Protein AF-A0A4P5YRR4-F1 (afdb_monomer)

Solvent-accessible surface area (backbone atoms only — not comparable to full-atom values): 7850 Å² total; per-residue (Å²): 124,65,22,60,40,89,52,47,33,48,60,75,34,82,57,51,64,51,46,96,88,66,46,45,56,64,53,59,39,52,51,74,5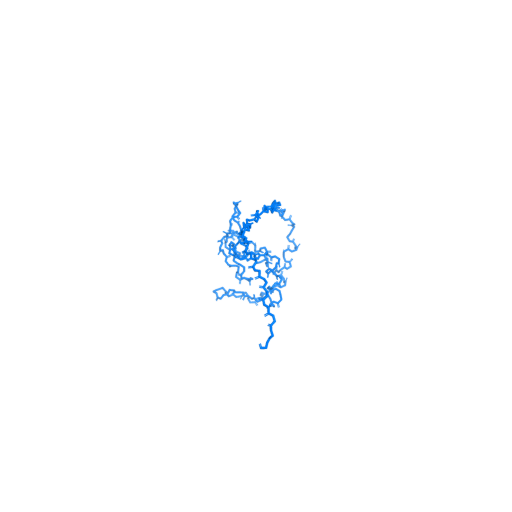1,53,29,27,46,46,40,42,68,73,67,62,43,48,55,64,59,51,36,49,52,37,52,75,66,66,50,55,74,53,37,88,87,54,81,77,60,95,86,68,50,59,68,65,34,37,54,50,55,76,71,48,74,85,70,78,75,81,75,78,72,86,79,77,82,77,77,79,79,84,84,79,85,82,82,89,86,79,88,77,91,80,85,87,83,84,85,135

Foldseek 3Di:
DAEADLQQRPGRDPDYCADPVGAGPQDQDQQQRDGRNCVCPVVNDDSPNSSVVCVVVVRHGRHPPDDDPPPDDSVVSRVVSVVPDDPPDPDDDDDDPPDDDDDDDDDDDDDDDDDDDDDD

Mean predicted aligned error: 13.86 Å

pLDDT: mean 78.01, std 21.46, range [34.69, 97.06]

Radius of gyration: 26.85 Å; Cα contacts (8 Å, |Δi|>4): 123; chains: 1; bounding box: 50×83×58 Å

Sequence (120 aa):
MSHTCPVCAYPKLSEPPRSKSGGGSYEICPSCGFEFGVSDDDLGHTYESWRQAWQAGGMKWSSRGQKQPAAWNPAKQLSSLISAKPVKAAAKAPVKKTTSAVGTKASAATAAAKKATAKK

Structure (mmCIF, N/CA/C/O backbone):
data_AF-A0A4P5YRR4-F1
#
_entry.id   AF-A0A4P5YRR4-F1
#
loop_
_atom_site.group_PDB
_atom_site.id
_atom_site.type_symbol
_atom_site.label_atom_id
_atom_site.label_alt_id
_atom_site.label_comp_id
_atom_site.label_asym_id
_atom_site.label_entity_id
_atom_site.label_seq_id
_atom_site.pdbx_PDB_ins_code
_atom_site.Cartn_x
_atom_site.Cartn_y
_atom_site.Cartn_z
_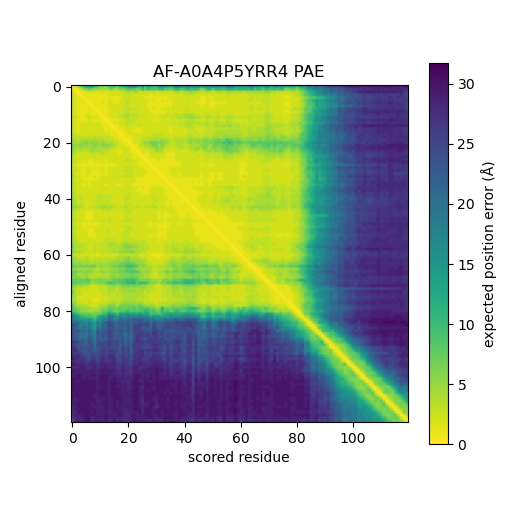atom_site.occupancy
_atom_site.B_iso_or_equiv
_atom_site.auth_seq_id
_atom_site.auth_comp_id
_atom_site.auth_asym_id
_atom_site.auth_atom_id
_atom_site.pdbx_PDB_model_num
ATOM 1 N N . MET A 1 1 ? 2.511 18.177 5.953 1.00 61.31 1 MET A N 1
ATOM 2 C CA . MET A 1 1 ? 1.439 17.737 5.030 1.00 61.31 1 MET A CA 1
ATOM 3 C C . MET A 1 1 ? 1.262 16.235 5.200 1.00 61.31 1 MET A C 1
ATOM 5 O O . MET A 1 1 ? 2.208 15.601 5.637 1.00 61.31 1 MET A O 1
ATOM 9 N N . SER A 1 2 ? 0.088 15.676 4.912 1.00 84.44 2 SER A N 1
ATOM 10 C CA . SER A 1 2 ? -0.124 14.221 4.934 1.00 84.44 2 SER A CA 1
ATOM 11 C C . SER A 1 2 ? -0.355 13.721 3.516 1.00 84.44 2 SER A C 1
ATOM 13 O O . SER A 1 2 ? -1.022 14.396 2.728 1.00 84.44 2 SER A O 1
ATOM 15 N N . HIS A 1 3 ? 0.206 12.561 3.186 1.00 92.38 3 HIS A N 1
ATOM 16 C CA . HIS A 1 3 ? 0.127 11.991 1.846 1.00 92.38 3 HIS A CA 1
ATOM 17 C C . HIS A 1 3 ? -0.724 10.720 1.827 1.00 92.38 3 HIS A C 1
ATOM 19 O O . HIS A 1 3 ? -0.839 10.003 2.821 1.00 92.38 3 HIS A O 1
ATOM 25 N N . THR A 1 4 ? -1.357 10.456 0.683 1.00 94.31 4 THR A N 1
ATOM 26 C CA . THR A 1 4 ? -2.247 9.301 0.521 1.00 94.31 4 THR A CA 1
ATOM 27 C C . THR A 1 4 ? -1.524 8.154 -0.168 1.00 94.31 4 THR A C 1
ATOM 29 O O . THR A 1 4 ? -0.913 8.338 -1.219 1.00 94.31 4 THR A O 1
ATOM 32 N N . CYS A 1 5 ? -1.620 6.958 0.408 1.00 94.75 5 CYS A N 1
ATOM 33 C CA . CYS A 1 5 ? -1.083 5.741 -0.183 1.00 94.75 5 CYS A CA 1
ATOM 34 C C . CYS A 1 5 ? -1.882 5.350 -1.443 1.00 94.75 5 CYS A C 1
ATOM 36 O O . CYS A 1 5 ? -3.089 5.121 -1.335 1.00 94.75 5 CYS A O 1
ATOM 38 N N . PRO A 1 6 ? -1.242 5.183 -2.615 1.00 94.06 6 PRO A N 1
ATOM 39 C CA . PRO A 1 6 ? -1.928 4.807 -3.854 1.00 94.06 6 PRO A CA 1
ATOM 40 C C . PRO A 1 6 ? -2.401 3.342 -3.862 1.00 94.06 6 PRO A C 1
ATOM 42 O O . PRO A 1 6 ? -3.258 2.962 -4.660 1.00 94.06 6 PRO A O 1
ATOM 45 N N . VAL A 1 7 ? -1.868 2.505 -2.968 1.00 95.06 7 VAL A N 1
ATOM 46 C CA . VAL A 1 7 ? -2.235 1.087 -2.860 1.00 95.06 7 VAL A CA 1
ATOM 47 C C . VAL A 1 7 ? -3.540 0.927 -2.090 1.00 95.06 7 VAL A C 1
ATOM 49 O O . VAL A 1 7 ? -4.464 0.290 -2.584 1.00 95.06 7 VAL A O 1
ATOM 52 N N . CYS A 1 8 ? -3.645 1.526 -0.902 1.00 94.88 8 CYS A N 1
ATOM 53 C CA . CYS A 1 8 ? -4.744 1.261 0.032 1.00 94.88 8 CYS A CA 1
ATOM 54 C C . CYS A 1 8 ? -5.529 2.500 0.488 1.00 94.88 8 CYS A C 1
ATOM 56 O O . CYS A 1 8 ? -6.385 2.356 1.354 1.00 94.88 8 CYS A O 1
ATOM 58 N N . ALA A 1 9 ? -5.238 3.695 -0.042 1.00 94.50 9 ALA A N 1
ATOM 59 C CA . ALA A 1 9 ? -5.816 4.984 0.374 1.00 94.50 9 ALA A CA 1
ATOM 60 C C . ALA A 1 9 ? -5.542 5.417 1.824 1.00 94.50 9 ALA A C 1
ATOM 62 O O . ALA A 1 9 ? -6.220 6.300 2.346 1.00 94.50 9 ALA A O 1
ATOM 63 N N . TYR A 1 10 ? -4.537 4.854 2.497 1.00 94.00 10 TYR A N 1
ATOM 64 C CA . TYR A 1 10 ? -4.138 5.364 3.808 1.00 94.00 10 TYR A CA 1
ATOM 65 C C . TYR A 1 10 ? -3.726 6.850 3.711 1.00 94.00 10 TYR A C 1
ATOM 67 O O . TYR A 1 10 ? -2.780 7.143 2.980 1.00 94.00 10 TYR A O 1
ATOM 75 N N . PRO A 1 11 ? -4.394 7.787 4.412 1.00 91.69 11 PRO A N 1
ATOM 76 C CA . PRO A 1 11 ? -4.265 9.224 4.140 1.00 91.69 11 PRO A CA 1
ATOM 77 C C . PRO A 1 11 ? -3.159 9.928 4.942 1.00 91.69 11 PRO A C 1
ATOM 79 O O . PRO A 1 11 ? -3.015 11.145 4.846 1.00 91.69 11 PRO A O 1
ATOM 82 N N . LYS A 1 12 ? -2.432 9.197 5.795 1.00 92.12 12 LYS A N 1
ATOM 83 C CA . LYS A 1 12 ? -1.473 9.749 6.766 1.00 92.12 12 LYS A CA 1
ATOM 84 C C . LYS A 1 12 ? -0.056 9.217 6.554 1.00 92.12 12 LYS A C 1
ATOM 86 O O . LYS A 1 12 ? 0.615 8.890 7.527 1.00 92.12 12 LYS A O 1
ATOM 91 N N . LEU A 1 13 ? 0.378 9.098 5.300 1.00 93.06 13 LEU A N 1
ATOM 92 C CA . LEU A 1 13 ? 1.802 8.912 5.021 1.00 93.06 13 LEU A CA 1
ATOM 93 C C . LEU A 1 13 ? 2.571 10.180 5.415 1.00 93.06 13 LEU A C 1
ATOM 95 O O . LEU A 1 13 ? 2.047 11.293 5.254 1.00 93.06 13 LEU A O 1
ATOM 99 N N . SER A 1 14 ? 3.776 9.993 5.946 1.00 92.38 14 SER A N 1
ATOM 100 C CA . SER A 1 14 ? 4.647 11.076 6.423 1.00 92.38 14 SER A CA 1
ATOM 101 C C . SER A 1 14 ? 5.301 11.808 5.252 1.00 92.38 14 SER A C 1
ATOM 103 O O . SER A 1 14 ? 5.410 13.032 5.261 1.00 92.38 14 SER A O 1
ATOM 105 N N . GLU A 1 15 ? 5.645 11.059 4.211 1.00 91.94 15 GLU A N 1
ATOM 106 C CA . GLU A 1 15 ? 6.287 11.501 2.986 1.00 91.94 15 GLU A CA 1
ATOM 107 C C . GLU A 1 15 ? 5.434 11.158 1.755 1.00 91.94 15 GLU A C 1
ATOM 109 O O . GLU A 1 15 ? 4.601 10.241 1.776 1.00 91.94 15 GLU A O 1
ATOM 114 N N . PRO A 1 16 ? 5.584 11.907 0.648 1.00 93.75 16 PRO A N 1
ATOM 115 C CA . PRO A 1 16 ? 4.901 11.570 -0.590 1.00 93.75 16 PRO A CA 1
ATOM 116 C C . PRO A 1 16 ? 5.400 10.213 -1.114 1.00 93.75 16 PRO A C 1
ATOM 118 O O . PRO A 1 16 ? 6.608 10.025 -1.184 1.00 93.75 16 PRO A O 1
ATOM 121 N N . PRO A 1 17 ? 4.518 9.307 -1.585 1.00 93.38 17 PRO A N 1
ATOM 122 C CA . PRO A 1 17 ? 4.904 8.003 -2.144 1.00 93.38 17 PRO A CA 1
ATOM 123 C C . PRO A 1 17 ? 6.027 8.061 -3.185 1.00 93.38 17 PRO A C 1
ATOM 125 O O . PRO A 1 17 ? 6.826 7.139 -3.325 1.00 93.38 17 PRO A O 1
ATOM 128 N N . ARG A 1 18 ? 6.053 9.152 -3.955 1.00 92.62 18 ARG A N 1
ATOM 129 C CA . ARG A 1 18 ? 7.071 9.443 -4.955 1.00 92.62 18 ARG A CA 1
ATOM 130 C C . ARG A 1 18 ? 7.515 10.892 -4.842 1.00 92.62 18 ARG A C 1
ATOM 132 O O . ARG A 1 18 ? 6.692 11.796 -4.680 1.00 92.62 18 ARG A O 1
ATOM 139 N N . SER A 1 19 ? 8.813 11.114 -5.001 1.00 91.44 19 SER A N 1
ATOM 140 C CA . SER A 1 19 ? 9.387 12.443 -5.175 1.00 91.44 19 SER A CA 1
ATOM 141 C C . SER A 1 19 ? 9.012 13.033 -6.540 1.00 91.44 19 SER A C 1
ATOM 143 O O . SER A 1 19 ? 8.551 12.333 -7.444 1.00 91.44 19 SER A O 1
ATOM 145 N N . LYS A 1 20 ? 9.251 14.337 -6.728 1.00 89.62 20 LYS A N 1
ATOM 146 C CA . LYS A 1 20 ? 8.993 15.028 -8.007 1.00 89.62 20 LYS A CA 1
ATOM 147 C C . LYS A 1 20 ? 9.792 14.440 -9.176 1.00 89.62 20 LYS A C 1
ATOM 149 O O . LYS A 1 20 ? 9.307 14.440 -10.300 1.00 89.62 20 LYS A O 1
ATOM 154 N N . SER A 1 21 ? 10.986 13.919 -8.898 1.00 90.38 21 SER A N 1
ATOM 155 C CA . SER A 1 21 ? 11.848 13.254 -9.883 1.00 90.38 21 SER A CA 1
ATOM 156 C C . SER A 1 21 ? 11.456 11.792 -10.123 1.00 90.38 21 SER A C 1
ATOM 158 O O . SER A 1 21 ? 12.068 11.119 -10.943 1.00 90.38 21 SER A O 1
ATOM 160 N N . GLY A 1 22 ? 10.440 11.294 -9.410 1.00 87.38 22 GLY A N 1
ATOM 161 C CA . GLY A 1 22 ? 9.912 9.946 -9.566 1.00 87.38 22 GLY A CA 1
ATOM 162 C C . GLY A 1 22 ? 10.640 8.869 -8.767 1.00 87.38 22 GLY A C 1
ATOM 163 O O . GLY A 1 22 ? 10.414 7.710 -9.076 1.00 87.38 22 GLY A O 1
ATOM 164 N N . GLY A 1 23 ? 11.473 9.222 -7.779 1.00 91.88 23 GLY A N 1
ATOM 165 C CA . GLY A 1 23 ? 12.082 8.273 -6.830 1.00 91.88 23 GLY A CA 1
ATOM 166 C C . GLY A 1 23 ? 11.131 7.919 -5.680 1.00 91.88 23 GLY A C 1
ATOM 167 O O . GLY A 1 23 ? 10.250 8.715 -5.358 1.00 91.88 23 GLY A O 1
ATOM 168 N N . GLY A 1 24 ? 11.251 6.719 -5.103 1.00 93.62 24 GLY A N 1
ATOM 169 C CA . GLY A 1 24 ? 10.443 6.286 -3.952 1.00 93.62 24 GLY A CA 1
ATOM 170 C C . GLY A 1 24 ? 10.802 7.052 -2.678 1.00 93.62 24 GLY A C 1
ATOM 171 O O . GLY A 1 24 ? 11.919 7.552 -2.563 1.00 93.62 24 GLY A O 1
ATOM 172 N N . SER A 1 25 ? 9.860 7.175 -1.741 1.00 94.00 25 SER A N 1
ATOM 173 C CA . SER A 1 25 ? 10.156 7.750 -0.420 1.00 94.00 25 SER A CA 1
ATOM 174 C C . SER A 1 25 ? 10.828 6.776 0.541 1.00 94.00 25 SER A C 1
ATOM 176 O O . SER A 1 25 ? 11.281 7.207 1.591 1.00 94.00 25 SER A O 1
ATOM 178 N N . TYR A 1 26 ? 10.860 5.476 0.231 1.00 94.94 26 TYR A N 1
ATOM 179 C CA . TYR A 1 26 ? 11.256 4.408 1.159 1.00 94.94 26 TYR A CA 1
ATOM 180 C C . TYR A 1 26 ? 10.386 4.332 2.424 1.00 94.94 26 TYR A C 1
ATOM 182 O O . TYR A 1 26 ? 10.659 3.559 3.339 1.00 94.94 26 TYR A O 1
ATOM 190 N N . GLU A 1 27 ? 9.288 5.094 2.480 1.00 94.75 27 GLU A N 1
ATOM 191 C CA . GLU A 1 27 ? 8.311 4.959 3.547 1.00 94.75 27 GLU A CA 1
ATOM 192 C C . GLU A 1 27 ? 7.519 3.661 3.358 1.00 94.75 27 GLU A C 1
ATOM 194 O O . GLU A 1 27 ? 7.007 3.361 2.275 1.00 94.75 27 GLU A O 1
ATOM 199 N N . ILE A 1 28 ? 7.367 2.912 4.448 1.00 96.12 28 ILE A N 1
ATOM 200 C CA . ILE A 1 28 ? 6.530 1.718 4.489 1.00 96.12 28 ILE A CA 1
ATOM 201 C C . ILE A 1 28 ? 5.128 2.131 4.921 1.00 96.12 28 ILE A C 1
ATOM 203 O O . ILE A 1 28 ? 4.918 2.625 6.032 1.00 96.12 28 ILE A O 1
ATOM 207 N N . CYS A 1 29 ? 4.134 1.885 4.069 1.00 95.81 29 CYS A N 1
ATOM 208 C CA . CYS A 1 29 ? 2.750 2.174 4.412 1.00 95.81 29 CYS A CA 1
ATOM 209 C C . CYS A 1 29 ? 2.322 1.350 5.643 1.00 95.81 29 CYS A C 1
ATOM 211 O O . CYS A 1 29 ? 2.274 0.120 5.563 1.00 95.81 29 CYS A O 1
ATOM 213 N N . PRO A 1 30 ? 1.902 1.977 6.758 1.00 95.38 30 PRO A N 1
ATOM 214 C CA . PRO A 1 30 ? 1.574 1.241 7.978 1.00 95.38 30 PRO A CA 1
ATOM 215 C C . PRO A 1 30 ? 0.307 0.386 7.834 1.00 95.38 30 PRO A C 1
ATOM 217 O O . PRO A 1 30 ? 0.124 -0.592 8.557 1.00 95.38 30 PRO A O 1
ATOM 220 N N . SER A 1 31 ? -0.554 0.737 6.877 1.00 95.12 31 SER A N 1
ATOM 221 C CA . SER A 1 31 ? -1.789 0.017 6.597 1.00 95.12 31 SER A CA 1
ATOM 222 C C . SER A 1 31 ? -1.550 -1.232 5.743 1.00 95.12 31 SER A C 1
ATOM 224 O O . SER A 1 31 ? -1.793 -2.334 6.223 1.00 95.12 31 SER A O 1
ATOM 226 N N . CYS A 1 32 ? -1.048 -1.079 4.512 1.00 96.12 32 CYS A N 1
ATOM 227 C CA . CYS A 1 32 ? -0.913 -2.189 3.556 1.00 96.12 32 CYS A CA 1
ATOM 228 C C . CYS A 1 32 ? 0.494 -2.790 3.439 1.00 96.12 32 CYS A C 1
ATOM 230 O O . CYS A 1 32 ? 0.670 -3.758 2.702 1.00 96.12 32 CYS A O 1
ATOM 232 N N . GLY A 1 33 ? 1.491 -2.215 4.115 1.00 96.31 33 GLY A N 1
ATOM 233 C CA . GLY A 1 33 ? 2.863 -2.728 4.134 1.00 96.31 33 GLY A CA 1
ATOM 234 C C . GLY A 1 33 ? 3.679 -2.465 2.870 1.00 96.31 33 GLY A C 1
ATOM 235 O O . GLY 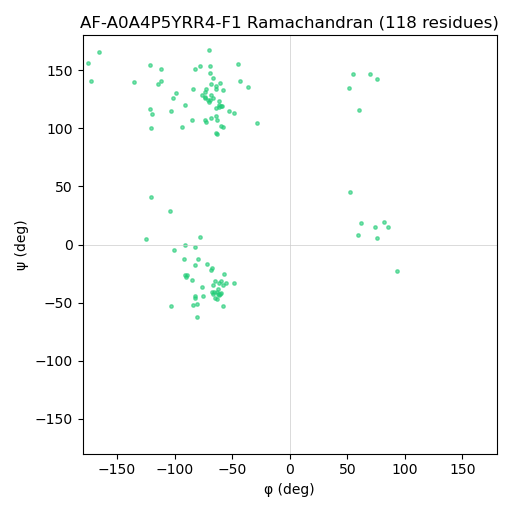A 1 33 ? 4.793 -2.957 2.776 1.00 96.31 33 GLY A O 1
ATOM 236 N N . PHE A 1 34 ? 3.148 -1.712 1.904 1.00 96.88 34 PHE A N 1
ATOM 237 C CA . PHE A 1 34 ? 3.885 -1.372 0.688 1.00 96.88 34 PHE A CA 1
ATOM 238 C C . PHE A 1 34 ? 5.046 -0.421 0.995 1.00 96.88 34 PHE A C 1
ATOM 240 O O . PHE A 1 34 ? 4.815 0.628 1.602 1.00 96.88 34 PHE A O 1
ATOM 247 N N . GLU A 1 35 ? 6.250 -0.757 0.539 1.00 97.06 35 GLU A N 1
ATOM 248 C CA . GLU A 1 35 ? 7.449 0.075 0.673 1.00 97.06 35 GLU A CA 1
ATOM 249 C C . GLU A 1 35 ? 7.768 0.767 -0.653 1.00 97.06 35 GLU A C 1
ATOM 251 O O . GLU A 1 35 ? 8.068 0.107 -1.649 1.00 97.06 35 GLU A O 1
ATOM 256 N N . PHE A 1 36 ? 7.684 2.097 -0.690 1.00 96.00 36 PHE A N 1
ATOM 257 C CA . PHE A 1 36 ? 7.860 2.847 -1.936 1.00 96.00 36 PHE A CA 1
ATOM 258 C C . PHE A 1 36 ? 9.323 2.898 -2.373 1.00 96.00 36 PHE A C 1
ATOM 260 O O . PHE A 1 36 ? 10.171 3.384 -1.635 1.00 96.00 36 PHE A O 1
ATOM 267 N N . GLY A 1 37 ? 9.613 2.484 -3.603 1.00 94.25 37 GLY A N 1
ATOM 268 C CA . GLY A 1 37 ? 10.977 2.374 -4.125 1.00 94.25 37 GLY A CA 1
ATOM 269 C C . GLY A 1 37 ? 11.584 0.984 -3.956 1.00 94.25 37 GLY A C 1
ATOM 270 O O . GLY A 1 37 ? 12.436 0.617 -4.746 1.00 94.25 37 GLY A O 1
ATOM 271 N N . VAL A 1 38 ? 11.096 0.172 -3.016 1.00 95.94 38 VAL A N 1
ATOM 272 C CA . VAL A 1 38 ? 11.542 -1.225 -2.875 1.00 95.94 38 VAL A CA 1
ATOM 273 C C . VAL A 1 38 ? 10.502 -2.173 -3.454 1.00 95.94 38 VAL A C 1
ATOM 275 O O . VAL A 1 38 ? 10.795 -2.976 -4.331 1.00 95.94 38 VAL A O 1
ATOM 278 N N . SER A 1 39 ? 9.246 -2.060 -3.022 1.00 95.06 39 SER A N 1
ATOM 279 C CA . SER A 1 39 ? 8.182 -2.941 -3.506 1.00 95.06 39 SER A CA 1
ATOM 280 C C . SER A 1 39 ? 7.884 -2.722 -4.993 1.00 95.06 39 SER A C 1
ATOM 282 O O . SER A 1 39 ? 7.702 -3.707 -5.704 1.00 95.06 39 SER A O 1
ATOM 284 N N . ASP A 1 40 ? 7.856 -1.473 -5.484 1.00 94.44 40 ASP A N 1
ATOM 285 C CA . ASP A 1 40 ? 7.652 -1.197 -6.915 1.00 94.44 40 ASP A CA 1
ATOM 286 C C . ASP A 1 40 ? 8.915 -1.273 -7.768 1.00 94.44 40 ASP A C 1
ATOM 288 O O . ASP A 1 40 ? 8.871 -1.939 -8.801 1.00 94.44 40 ASP A O 1
ATOM 292 N N . ASP A 1 41 ? 9.999 -0.584 -7.399 1.00 92.62 41 ASP A N 1
ATOM 293 C CA . ASP A 1 41 ? 11.167 -0.491 -8.287 1.00 92.62 41 ASP A CA 1
ATOM 294 C C . ASP A 1 41 ? 12.081 -1.728 -8.179 1.00 92.62 41 ASP A C 1
ATOM 296 O O . ASP A 1 41 ? 12.437 -2.290 -9.214 1.00 92.62 41 ASP A O 1
ATOM 300 N N . ASP A 1 42 ? 12.402 -2.197 -6.965 1.00 95.00 42 ASP A N 1
ATOM 301 C CA . ASP A 1 42 ? 13.323 -3.333 -6.772 1.00 95.00 42 ASP A CA 1
ATOM 302 C C . ASP A 1 42 ? 12.638 -4.700 -6.942 1.00 95.00 42 ASP A C 1
ATOM 304 O O . ASP A 1 42 ? 13.174 -5.601 -7.591 1.00 95.00 42 ASP A O 1
ATOM 308 N N . LEU A 1 43 ? 11.444 -4.873 -6.364 1.00 95.38 43 LEU A N 1
ATOM 309 C CA . LEU A 1 43 ? 10.687 -6.132 -6.402 1.00 95.38 43 LEU A CA 1
ATOM 310 C C . LEU A 1 43 ? 9.709 -6.216 -7.585 1.00 95.38 43 LEU A C 1
ATOM 312 O O . LEU A 1 43 ? 9.180 -7.290 -7.875 1.00 95.38 43 LEU A O 1
ATOM 316 N N . GLY A 1 44 ? 9.455 -5.104 -8.281 1.00 94.56 44 GLY A N 1
ATOM 317 C CA . GLY A 1 44 ? 8.611 -5.074 -9.477 1.00 94.56 44 GLY A CA 1
ATOM 318 C C . GLY A 1 44 ? 7.104 -5.203 -9.217 1.00 94.56 44 GLY A C 1
ATOM 319 O O . GLY A 1 44 ? 6.344 -5.470 -10.153 1.00 94.56 44 GLY A O 1
ATOM 320 N N . HIS A 1 45 ? 6.631 -5.030 -7.979 1.00 95.75 45 HIS A N 1
ATOM 321 C CA . HIS A 1 45 ? 5.202 -5.077 -7.677 1.00 95.75 45 HIS A CA 1
ATOM 322 C C . HIS A 1 45 ? 4.491 -3.794 -8.103 1.00 95.75 45 HIS A C 1
ATOM 324 O O . HIS A 1 45 ? 4.822 -2.684 -7.694 1.00 95.75 45 HIS A O 1
ATOM 330 N N . THR A 1 46 ? 3.406 -3.939 -8.859 1.00 95.25 46 THR A N 1
ATOM 331 C CA . THR A 1 46 ? 2.524 -2.803 -9.139 1.00 95.25 46 THR A CA 1
ATOM 332 C C . THR A 1 46 ? 1.632 -2.512 -7.935 1.00 95.25 46 THR A C 1
ATOM 334 O O . THR A 1 46 ? 1.260 -3.423 -7.187 1.00 95.25 46 THR A O 1
ATOM 337 N N . TYR A 1 47 ? 1.196 -1.256 -7.792 1.00 94.62 47 TYR A N 1
ATOM 338 C CA . TYR A 1 47 ? 0.250 -0.869 -6.737 1.00 94.62 47 TYR A CA 1
ATOM 339 C C . TYR A 1 47 ? -1.035 -1.702 -6.762 1.00 94.62 47 TYR A C 1
ATOM 341 O O . TYR A 1 47 ? -1.615 -1.988 -5.719 1.00 94.62 47 TYR A O 1
ATOM 349 N N . GLU A 1 48 ? -1.474 -2.108 -7.950 1.00 94.25 48 GLU A N 1
ATOM 350 C CA . GLU A 1 48 ? -2.686 -2.895 -8.131 1.00 94.25 48 GLU A CA 1
ATOM 351 C C . GLU A 1 48 ? -2.491 -4.356 -7.720 1.00 94.25 48 GLU A C 1
ATOM 353 O O . GLU A 1 48 ? -3.304 -4.882 -6.961 1.00 94.25 48 GLU A O 1
ATOM 358 N N . SER A 1 49 ? -1.371 -4.973 -8.117 1.00 95.50 49 SER A N 1
ATOM 359 C CA . SER A 1 49 ? -1.036 -6.346 -7.717 1.00 95.50 49 SER A CA 1
ATOM 360 C C . SER A 1 49 ? -0.897 -6.477 -6.198 1.00 95.50 49 SER A C 1
ATOM 362 O O . SER A 1 49 ? -1.463 -7.387 -5.592 1.00 95.50 49 SER A O 1
ATOM 364 N N . TRP A 1 50 ? -0.238 -5.510 -5.553 1.00 96.75 50 TRP A N 1
ATOM 365 C CA . TRP A 1 50 ? -0.093 -5.504 -4.101 1.00 96.75 50 TRP A CA 1
ATOM 366 C C . TRP A 1 50 ? -1.426 -5.280 -3.396 1.00 96.75 50 TRP A C 1
ATOM 368 O O . TRP A 1 50 ? -1.734 -5.943 -2.408 1.00 96.75 50 TRP A O 1
ATOM 378 N N . ARG A 1 51 ? -2.261 -4.372 -3.916 1.00 95.62 51 ARG A N 1
ATOM 379 C CA . ARG A 1 51 ? -3.613 -4.143 -3.392 1.00 95.62 51 ARG A CA 1
ATOM 380 C C . ARG A 1 51 ? -4.455 -5.414 -3.475 1.00 95.62 51 ARG A C 1
ATOM 382 O O . ARG A 1 51 ? -5.203 -5.700 -2.545 1.00 95.62 51 ARG A O 1
ATOM 389 N N . GLN A 1 52 ? -4.369 -6.171 -4.565 1.00 95.19 52 GLN A N 1
ATOM 390 C CA . GLN A 1 52 ? -5.069 -7.450 -4.701 1.00 95.19 52 GLN A CA 1
ATOM 391 C C . GLN A 1 52 ? -4.559 -8.483 -3.694 1.00 95.19 52 GLN A C 1
ATOM 393 O O . GLN A 1 52 ? -5.372 -9.094 -3.007 1.00 95.19 52 GLN A O 1
ATOM 398 N N . ALA A 1 53 ? -3.240 -8.621 -3.536 1.00 95.50 53 ALA A N 1
ATOM 399 C CA . ALA A 1 53 ? -2.651 -9.524 -2.546 1.00 95.50 53 ALA A CA 1
ATOM 400 C C . ALA A 1 53 ? -3.053 -9.149 -1.109 1.00 95.50 53 ALA A C 1
ATOM 402 O O . ALA A 1 53 ? -3.450 -10.004 -0.320 1.00 95.50 53 ALA A O 1
ATOM 403 N N . TRP A 1 54 ? -3.034 -7.856 -0.784 1.00 95.69 54 TRP A N 1
ATOM 404 C CA . TRP A 1 54 ? -3.479 -7.344 0.509 1.00 95.69 54 TRP A CA 1
ATOM 405 C C . TRP A 1 54 ? -4.971 -7.608 0.753 1.00 95.69 54 TRP A C 1
ATOM 407 O O . TRP A 1 54 ? -5.344 -8.029 1.847 1.00 95.69 54 TRP A O 1
ATOM 417 N N . GLN A 1 55 ? -5.821 -7.433 -0.266 1.00 95.06 55 GLN A N 1
ATOM 418 C CA . GLN A 1 55 ? -7.243 -7.785 -0.195 1.00 95.06 55 GLN A CA 1
ATOM 419 C C . GLN A 1 55 ? -7.458 -9.287 0.016 1.00 95.06 55 GLN A C 1
ATOM 421 O O . GLN A 1 55 ? -8.205 -9.669 0.915 1.00 95.06 55 GLN A O 1
ATOM 426 N N . ALA A 1 56 ? -6.761 -10.130 -0.749 1.00 95.69 56 ALA A N 1
ATOM 427 C CA . ALA A 1 56 ? -6.816 -11.585 -0.617 1.00 95.69 56 ALA A CA 1
ATOM 428 C C . ALA A 1 56 ? -6.329 -12.064 0.763 1.00 95.69 56 ALA A C 1
ATOM 430 O O . ALA A 1 56 ? -6.867 -13.018 1.315 1.00 95.69 56 ALA A O 1
ATOM 431 N N . GLY A 1 57 ? -5.365 -11.358 1.360 1.00 94.06 57 GLY A N 1
ATOM 432 C CA . GLY A 1 57 ? -4.872 -11.596 2.718 1.00 94.06 57 GLY A CA 1
ATOM 433 C C . GLY A 1 57 ? -5.774 -11.068 3.843 1.00 94.06 57 GLY A C 1
ATOM 434 O O . GLY A 1 57 ? -5.364 -11.083 5.005 1.00 94.06 57 GLY A O 1
ATOM 435 N N . GLY A 1 58 ? -6.974 -10.568 3.529 1.00 95.00 58 GLY A N 1
ATOM 436 C CA . GLY A 1 58 ? -7.934 -10.061 4.515 1.00 95.00 58 GLY A CA 1
ATOM 437 C C . GLY A 1 58 ? -7.676 -8.625 4.975 1.00 95.00 58 GLY A C 1
ATOM 438 O O . GLY A 1 58 ? -8.163 -8.227 6.030 1.00 95.00 58 GLY A O 1
ATOM 439 N N . MET A 1 59 ? -6.908 -7.848 4.205 1.00 94.00 59 MET A N 1
ATOM 440 C CA . MET A 1 59 ? -6.642 -6.426 4.442 1.00 94.00 59 MET A CA 1
ATOM 441 C C . MET A 1 59 ? -6.137 -6.127 5.859 1.00 94.00 59 MET A C 1
ATOM 443 O O . MET A 1 59 ? -6.606 -5.210 6.533 1.00 94.00 59 MET A O 1
ATOM 447 N N . LYS A 1 60 ? -5.191 -6.934 6.341 1.00 94.00 60 LYS A N 1
ATOM 448 C CA . LYS A 1 60 ? -4.636 -6.807 7.693 1.00 94.00 60 LYS A CA 1
ATOM 449 C C . LYS A 1 60 ? -3.785 -5.543 7.811 1.00 94.00 60 LYS A C 1
ATOM 451 O O . LYS A 1 60 ? -3.124 -5.144 6.853 1.00 94.00 60 LYS A O 1
ATOM 456 N N . TRP A 1 61 ? -3.781 -4.942 8.999 1.00 95.06 61 TRP A N 1
ATOM 457 C CA . TRP A 1 61 ? -2.862 -3.856 9.332 1.00 95.06 61 TRP A CA 1
ATOM 458 C C . TRP A 1 61 ? -1.426 -4.386 9.381 1.00 95.06 61 TRP A C 1
ATOM 460 O O . TRP A 1 61 ? -1.155 -5.364 10.079 1.00 95.06 61 TRP A O 1
ATOM 470 N N . SER A 1 62 ? -0.516 -3.763 8.630 1.00 94.88 62 SER A N 1
ATOM 471 C CA . SER A 1 62 ? 0.851 -4.273 8.467 1.00 94.88 62 SER A CA 1
ATOM 472 C C . SER A 1 62 ? 1.848 -3.732 9.495 1.00 94.88 62 SER A C 1
ATOM 474 O O . SER A 1 62 ? 2.857 -4.387 9.763 1.00 94.88 62 SER A O 1
ATOM 476 N N . SER A 1 63 ? 1.625 -2.540 10.058 1.00 92.56 63 SER A N 1
ATOM 477 C CA . SER A 1 63 ? 2.596 -1.928 10.970 1.00 92.56 63 SER A CA 1
ATOM 478 C C . SER A 1 63 ? 2.619 -2.620 12.328 1.00 92.56 63 SER A C 1
ATOM 480 O O . SER A 1 63 ? 1.585 -2.786 12.973 1.00 92.56 63 SER A O 1
ATOM 482 N N . ARG A 1 64 ? 3.826 -2.954 12.796 1.00 89.62 64 ARG A N 1
ATOM 483 C CA . ARG A 1 64 ? 4.069 -3.428 14.168 1.00 89.62 64 ARG A CA 1
ATOM 484 C C . ARG A 1 64 ? 4.349 -2.287 15.150 1.00 89.62 64 ARG A C 1
ATOM 486 O O . ARG A 1 64 ? 4.098 -2.440 16.338 1.00 89.62 64 ARG A O 1
ATOM 493 N N . GLY A 1 65 ? 4.872 -1.159 14.659 1.00 87.38 65 GLY A N 1
ATOM 494 C CA . GLY A 1 65 ? 5.232 0.005 15.478 1.00 87.38 65 GLY A CA 1
ATOM 495 C C . GLY A 1 65 ? 4.099 1.021 15.641 1.00 87.38 65 GLY A C 1
ATOM 496 O O . GLY A 1 65 ? 4.021 1.700 16.662 1.00 87.38 65 GLY A O 1
ATOM 497 N N . GLN A 1 66 ? 3.190 1.113 14.665 1.00 88.19 66 GLN A N 1
ATOM 498 C CA . GLN A 1 66 ? 2.005 1.964 14.756 1.00 88.19 66 GLN A CA 1
ATOM 499 C C . GLN A 1 66 ? 0.770 1.140 15.089 1.00 88.19 66 GLN A C 1
ATOM 501 O O . GLN A 1 66 ? 0.434 0.188 14.383 1.00 88.19 66 GLN A O 1
ATOM 506 N N . LYS A 1 67 ? 0.064 1.544 16.149 1.00 88.94 67 LYS A N 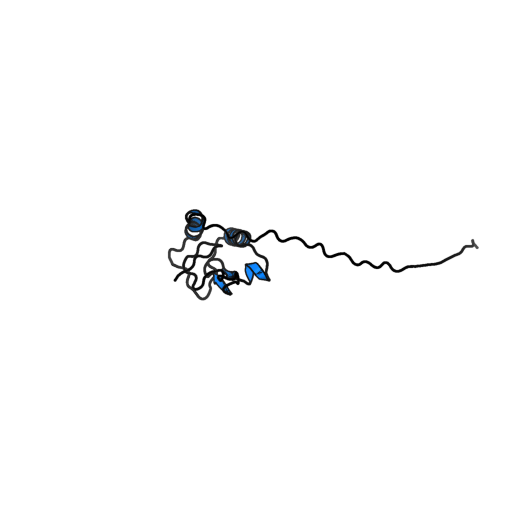1
ATOM 507 C CA . LYS A 1 67 ? -1.203 0.916 16.524 1.00 88.94 67 LYS A CA 1
ATOM 508 C C . LYS A 1 67 ? -2.240 1.138 15.430 1.00 88.94 67 LYS A C 1
ATOM 510 O O . LYS A 1 67 ? -2.440 2.261 14.965 1.00 88.94 67 LYS A O 1
ATOM 515 N N . GLN A 1 68 ? -2.934 0.062 15.082 1.00 91.00 68 GLN A N 1
ATOM 516 C CA . GLN A 1 68 ? -4.125 0.137 14.254 1.00 91.00 68 GLN A CA 1
ATOM 517 C C . GLN A 1 68 ? -5.166 1.044 14.942 1.00 91.00 68 GLN A C 1
ATOM 519 O O . GLN A 1 68 ? -5.416 0.879 16.140 1.00 91.00 68 GLN A O 1
ATOM 524 N N . PRO A 1 69 ? -5.794 1.991 14.223 1.00 88.38 69 PRO A N 1
ATOM 525 C CA . PRO A 1 69 ? -6.874 2.792 14.787 1.00 88.38 69 PRO A CA 1
ATOM 526 C C . PRO A 1 69 ? -8.052 1.906 15.226 1.00 88.38 69 PRO A C 1
ATOM 528 O O . PRO A 1 69 ? -8.442 0.992 14.502 1.00 88.38 69 PRO A O 1
ATOM 531 N N . ALA A 1 70 ? -8.656 2.200 16.382 1.00 84.44 70 ALA A N 1
ATOM 532 C CA . ALA A 1 70 ? -9.707 1.359 16.975 1.00 84.44 70 ALA A CA 1
ATOM 533 C C . ALA A 1 70 ? -10.935 1.156 16.063 1.00 84.44 70 ALA A C 1
ATOM 535 O O . ALA A 1 70 ? -11.512 0.076 16.037 1.00 84.44 70 ALA A O 1
ATOM 536 N N . ALA A 1 71 ? -11.301 2.170 15.275 1.00 87.06 71 ALA A N 1
ATOM 537 C CA . ALA A 1 71 ? -12.411 2.123 14.316 1.00 87.06 71 ALA A CA 1
ATOM 538 C C . ALA A 1 71 ? -11.929 1.988 12.857 1.00 87.06 71 ALA A C 1
ATOM 540 O O . ALA A 1 71 ? -12.560 2.503 11.929 1.00 87.06 71 ALA A O 1
ATOM 541 N N . TRP A 1 72 ? -10.765 1.369 12.638 1.00 91.12 72 TRP A N 1
ATOM 542 C CA . TRP A 1 72 ? -10.219 1.206 11.295 1.00 91.12 72 TRP A CA 1
ATOM 543 C C . TRP A 1 72 ? -11.026 0.191 10.483 1.00 91.12 72 TRP A C 1
ATOM 545 O O . TRP A 1 72 ? -11.184 -0.960 10.883 1.00 91.12 72 TRP A O 1
ATOM 555 N N . ASN A 1 73 ? -11.505 0.623 9.316 1.00 92.19 73 ASN A N 1
ATOM 556 C CA . ASN A 1 73 ? -12.179 -0.227 8.344 1.00 92.19 73 ASN A CA 1
ATOM 557 C C . ASN A 1 73 ? -11.385 -0.198 7.024 1.00 92.19 73 ASN A C 1
ATOM 559 O O . ASN A 1 73 ? -11.358 0.849 6.362 1.00 92.19 73 ASN A O 1
ATOM 563 N N . PRO A 1 74 ? -10.753 -1.315 6.622 1.00 91.50 74 PRO A N 1
ATOM 564 C CA . PRO A 1 74 ? -9.912 -1.349 5.431 1.00 91.50 74 PRO A CA 1
ATOM 565 C C . PRO A 1 74 ? -10.700 -1.156 4.131 1.00 91.50 74 PRO A C 1
ATOM 567 O O . PRO A 1 74 ? -10.214 -0.484 3.224 1.00 91.50 74 PRO A O 1
ATOM 570 N N . ALA A 1 75 ? -11.932 -1.666 4.046 1.00 91.50 75 ALA A N 1
ATOM 571 C CA . ALA A 1 75 ? -12.785 -1.486 2.872 1.00 91.50 75 ALA A CA 1
ATOM 572 C C . ALA A 1 75 ? -13.189 -0.014 2.698 1.00 91.50 75 ALA A C 1
ATOM 574 O O . ALA A 1 75 ? -13.102 0.537 1.601 1.00 91.50 75 ALA A O 1
ATOM 575 N N . LYS A 1 76 ? -13.545 0.663 3.800 1.00 90.94 76 LYS A N 1
ATOM 576 C CA . LYS A 1 76 ? -13.824 2.107 3.798 1.00 90.94 76 LYS A CA 1
ATOM 577 C C . LYS A 1 76 ? -12.585 2.907 3.398 1.00 90.94 76 LYS A C 1
ATOM 579 O O . LYS A 1 76 ? -12.690 3.840 2.602 1.00 90.94 76 LYS A O 1
ATOM 584 N N . GLN A 1 77 ? -11.414 2.529 3.910 1.00 91.50 77 GLN A N 1
ATOM 585 C CA . GLN A 1 77 ? -10.156 3.153 3.513 1.00 91.50 77 GLN A CA 1
ATOM 586 C C . GLN A 1 77 ? -9.953 3.023 2.001 1.00 91.50 77 GLN A C 1
ATOM 588 O O . GLN A 1 77 ? -9.832 4.035 1.319 1.00 91.50 77 GLN A O 1
ATOM 593 N N . LEU A 1 78 ? -10.036 1.804 1.465 1.00 90.50 78 LEU A N 1
ATOM 594 C CA . LEU A 1 78 ? -9.811 1.540 0.049 1.00 90.50 78 LEU A CA 1
ATOM 595 C C . LEU A 1 78 ? -10.822 2.250 -0.861 1.00 90.50 78 LEU A C 1
ATOM 597 O O . LEU A 1 78 ? -10.433 2.787 -1.895 1.00 90.50 78 LEU A O 1
ATOM 601 N N . SER A 1 79 ? -12.094 2.319 -0.457 1.00 87.00 79 SER A N 1
ATOM 602 C CA . SER A 1 79 ? -13.140 3.015 -1.220 1.00 87.00 79 SER A CA 1
ATOM 603 C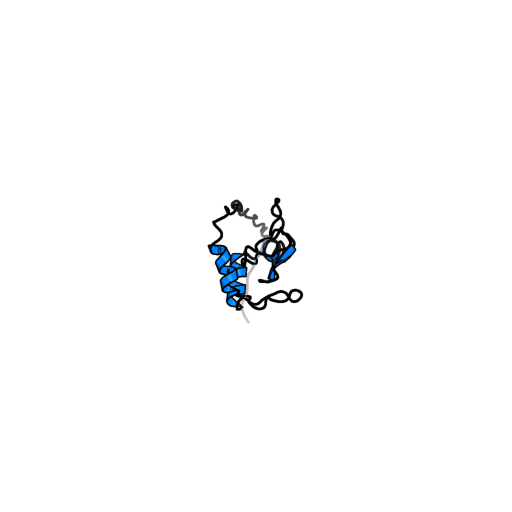 C . SER A 1 79 ? -12.815 4.495 -1.477 1.00 87.00 79 SER A C 1
ATOM 605 O O . SER A 1 79 ? -13.220 5.051 -2.497 1.00 87.00 79 SER A O 1
ATOM 607 N N . SER A 1 80 ? -11.986 5.110 -0.625 1.00 80.69 80 SER A N 1
ATOM 608 C CA . SER A 1 80 ? -11.540 6.497 -0.799 1.00 80.69 80 SER A CA 1
ATOM 609 C C . SER A 1 80 ? -10.630 6.691 -2.023 1.00 80.69 80 SER A C 1
ATOM 611 O O . SER A 1 80 ? -10.544 7.809 -2.526 1.00 80.69 80 SER A O 1
ATOM 613 N N . LEU A 1 81 ? -10.003 5.628 -2.558 1.00 76.50 81 LEU A N 1
ATOM 614 C CA . LEU A 1 81 ? -9.276 5.699 -3.837 1.00 76.50 81 LEU A CA 1
ATOM 615 C C . LEU A 1 81 ? -10.201 5.988 -5.024 1.00 76.50 81 LEU A C 1
ATOM 617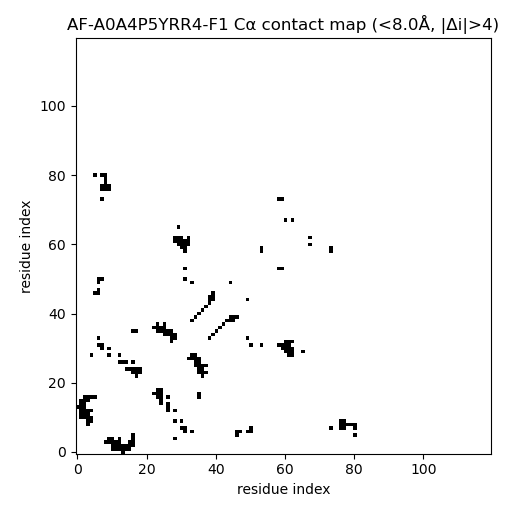 O O . LEU A 1 81 ? -9.768 6.616 -5.982 1.00 76.50 81 LEU A O 1
ATOM 621 N N . ILE A 1 82 ? -11.452 5.527 -4.970 1.00 67.19 82 ILE A N 1
ATOM 622 C CA . ILE A 1 82 ? -12.413 5.627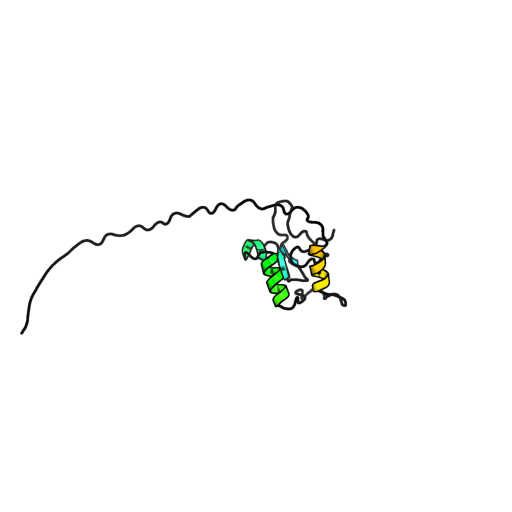 -6.079 1.00 67.19 82 ILE A CA 1
ATOM 623 C C . ILE A 1 82 ? -13.113 6.996 -6.057 1.00 67.19 82 ILE A C 1
ATOM 625 O O . ILE A 1 82 ? -13.466 7.542 -7.099 1.00 67.19 82 ILE A O 1
ATOM 629 N N . SER A 1 83 ? -13.282 7.586 -4.868 1.00 56.97 83 SER A N 1
ATOM 630 C CA . SER A 1 83 ? -13.901 8.909 -4.693 1.00 56.97 83 SER A CA 1
ATOM 631 C C . SER A 1 83 ? -12.943 10.083 -4.923 1.00 56.97 83 SER A C 1
ATOM 633 O O . SER A 1 83 ? -13.393 11.211 -5.141 1.00 56.97 83 SER A O 1
ATOM 635 N N . ALA A 1 84 ? -11.629 9.853 -4.894 1.00 53.72 84 ALA A N 1
ATOM 636 C CA . ALA A 1 84 ? -10.656 10.857 -5.295 1.00 53.72 84 ALA A CA 1
ATOM 637 C C . ALA A 1 84 ? -10.681 10.985 -6.827 1.00 53.72 84 ALA A C 1
ATOM 639 O O . ALA A 1 84 ? -10.218 10.093 -7.534 1.00 53.72 84 ALA A O 1
ATOM 640 N N . LYS A 1 85 ? -11.250 12.089 -7.341 1.00 34.81 85 LYS A N 1
ATOM 641 C CA . LYS A 1 85 ? -11.219 12.473 -8.768 1.00 34.81 85 LYS A CA 1
ATOM 642 C C . LYS A 1 85 ? -9.866 12.093 -9.391 1.00 34.81 85 LYS A C 1
ATOM 644 O O . LYS A 1 85 ? -8.849 12.385 -8.759 1.00 34.81 85 LYS A O 1
ATOM 649 N N . PRO A 1 86 ? -9.826 11.501 -10.600 1.00 38.59 86 PRO A N 1
ATOM 650 C CA . PRO A 1 86 ? -8.587 11.033 -11.206 1.00 38.59 86 PRO A CA 1
ATOM 651 C C . PRO A 1 86 ? -7.610 12.202 -11.343 1.00 38.59 86 PRO A C 1
ATOM 653 O O . PRO A 1 86 ? -7.717 13.039 -12.240 1.00 38.59 86 PRO A O 1
ATOM 656 N N . VAL A 1 87 ? -6.643 12.279 -10.432 1.00 43.34 87 VAL A N 1
ATOM 657 C CA . VAL A 1 87 ? -5.449 13.091 -10.625 1.00 43.34 87 VAL A CA 1
ATOM 658 C C . VAL A 1 87 ? -4.695 12.383 -11.728 1.00 43.34 87 VAL A C 1
ATOM 660 O O . VAL A 1 87 ? -4.240 11.261 -11.523 1.00 43.34 87 VAL A O 1
ATOM 663 N N . LYS A 1 88 ? -4.683 13.007 -12.913 1.00 34.69 88 LYS A N 1
ATOM 664 C CA . LYS A 1 88 ? -4.014 12.544 -14.131 1.00 34.69 88 LYS A CA 1
ATOM 665 C C . LYS A 1 88 ? -2.795 11.701 -13.770 1.00 34.69 88 LYS A C 1
ATOM 667 O O . LYS A 1 88 ? -1.777 12.239 -13.339 1.00 34.69 88 LYS A O 1
ATOM 672 N N . ALA A 1 89 ? -2.941 10.385 -13.921 1.00 42.12 89 ALA A N 1
ATOM 673 C CA . ALA A 1 89 ? -1.832 9.460 -13.868 1.00 42.12 89 ALA A CA 1
ATOM 674 C C . ALA A 1 89 ? -0.797 9.992 -14.859 1.00 42.12 89 ALA A C 1
ATOM 676 O O . ALA A 1 89 ? -1.076 10.097 -16.056 1.00 42.12 89 ALA A O 1
ATOM 677 N N . ALA A 1 90 ? 0.360 10.410 -14.351 1.00 44.44 90 ALA A N 1
ATOM 678 C CA . ALA A 1 90 ? 1.508 10.669 -15.193 1.00 44.44 90 ALA A CA 1
ATOM 679 C C . ALA A 1 90 ? 1.873 9.322 -15.817 1.00 44.44 90 ALA A C 1
ATOM 681 O O . ALA A 1 90 ? 2.499 8.470 -15.187 1.00 44.44 90 ALA A O 1
ATOM 682 N N . ALA 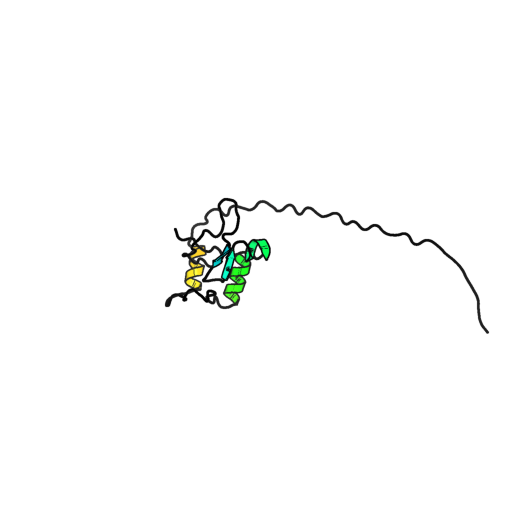A 1 91 ? 1.360 9.115 -17.027 1.00 42.75 91 ALA A N 1
ATOM 683 C CA . ALA A 1 91 ? 1.677 8.005 -17.890 1.00 42.75 91 ALA A CA 1
ATOM 684 C C . ALA A 1 91 ? 3.199 7.877 -17.950 1.00 42.75 91 ALA A C 1
ATOM 686 O O . ALA A 1 91 ? 3.884 8.758 -18.475 1.00 42.75 91 ALA A O 1
ATOM 687 N N . LYS A 1 92 ? 3.742 6.789 -17.397 1.00 37.56 92 LYS A N 1
ATOM 688 C CA . LYS A 1 92 ? 5.091 6.387 -17.770 1.00 37.56 92 LYS A CA 1
ATOM 689 C C . LYS A 1 92 ? 5.011 5.886 -19.212 1.00 37.56 92 LYS A C 1
ATOM 691 O O . LYS A 1 92 ? 4.198 5.026 -19.544 1.00 37.56 92 LYS A O 1
ATOM 696 N N . ALA A 1 93 ? 5.813 6.535 -20.049 1.00 45.88 93 ALA A N 1
ATOM 697 C CA . ALA A 1 93 ? 6.042 6.266 -21.459 1.00 45.88 93 ALA A CA 1
ATOM 698 C C . ALA A 1 93 ? 6.244 4.764 -21.755 1.00 45.88 93 ALA A C 1
ATOM 700 O O . ALA A 1 93 ? 6.682 4.020 -20.874 1.00 45.88 93 ALA A O 1
ATOM 701 N N . PRO A 1 94 ? 5.970 4.304 -22.990 1.00 41.56 94 PRO A N 1
ATOM 702 C CA . PRO A 1 94 ? 6.163 2.909 -23.359 1.00 41.56 94 PRO A CA 1
ATOM 703 C C . PRO A 1 94 ? 7.632 2.515 -23.179 1.00 41.56 94 PRO A C 1
ATOM 705 O O . PRO A 1 94 ? 8.524 3.058 -23.834 1.00 41.56 94 PRO A O 1
ATOM 708 N N . VAL A 1 95 ? 7.872 1.536 -22.307 1.00 49.09 95 VAL A N 1
ATOM 709 C CA . VAL A 1 95 ? 9.137 0.806 -22.243 1.00 49.09 95 VAL A CA 1
ATOM 710 C C . VAL A 1 95 ? 9.352 0.129 -23.597 1.00 49.09 95 VAL A C 1
ATOM 712 O O . VAL A 1 95 ? 8.717 -0.871 -23.932 1.00 49.09 95 VAL A O 1
ATOM 715 N N . LYS A 1 96 ? 10.214 0.709 -24.436 1.00 42.59 96 LYS A N 1
ATOM 716 C CA . LYS A 1 96 ? 10.690 0.029 -25.640 1.00 42.59 96 LYS A CA 1
ATOM 717 C C . LYS A 1 96 ? 11.486 -1.184 -25.166 1.00 42.59 96 LYS A C 1
ATOM 719 O O . LYS A 1 96 ? 12.547 -1.030 -24.572 1.00 42.59 96 LYS A O 1
ATOM 724 N N . LYS A 1 97 ? 10.951 -2.386 -25.392 1.00 44.53 97 LYS A N 1
ATOM 725 C CA . LYS A 1 97 ? 11.689 -3.641 -25.227 1.00 44.53 97 LYS A CA 1
ATOM 726 C C . LYS A 1 97 ? 12.832 -3.641 -26.242 1.00 44.53 97 LYS A C 1
ATOM 728 O O . LYS A 1 97 ? 12.621 -3.965 -27.406 1.00 44.53 97 LYS A O 1
ATOM 733 N N . THR A 1 98 ? 14.026 -3.243 -25.821 1.00 43.94 98 THR A N 1
ATOM 734 C CA . THR A 1 98 ? 15.248 -3.456 -26.594 1.00 43.94 98 THR A CA 1
ATOM 735 C C . THR A 1 98 ? 15.566 -4.943 -26.507 1.00 43.94 98 THR A C 1
ATOM 737 O O . THR A 1 98 ? 15.949 -5.457 -25.460 1.00 43.94 98 THR A O 1
ATOM 740 N N . THR A 1 99 ? 15.310 -5.659 -27.594 1.00 48.72 99 THR A N 1
ATOM 741 C CA . THR A 1 99 ? 15.672 -7.064 -27.765 1.00 48.72 99 THR A CA 1
ATOM 742 C C . THR A 1 99 ? 17.192 -7.197 -27.718 1.00 48.72 99 THR A C 1
ATOM 744 O O . THR A 1 99 ? 17.874 -6.798 -28.663 1.00 48.72 99 THR A O 1
ATOM 747 N N . SER A 1 100 ? 17.725 -7.741 -26.624 1.00 46.22 100 SER A N 1
ATOM 748 C CA . SER A 1 100 ? 19.121 -8.172 -26.545 1.00 46.22 100 SER A CA 1
ATOM 749 C C . SER A 1 100 ? 19.372 -9.265 -27.578 1.00 46.22 100 SER A C 1
ATOM 751 O O . SER A 1 100 ? 18.744 -10.324 -27.549 1.00 46.22 100 SER A O 1
ATOM 753 N N . ALA A 1 101 ? 20.276 -8.976 -28.510 1.00 52.84 101 ALA A N 1
ATOM 754 C CA . ALA A 1 101 ? 20.747 -9.915 -29.510 1.00 52.84 101 ALA A CA 1
ATOM 755 C C . ALA A 1 101 ? 21.424 -11.115 -28.831 1.00 52.84 101 ALA A C 1
ATOM 757 O O . ALA A 1 101 ? 22.368 -10.972 -28.054 1.00 52.84 101 ALA A O 1
ATOM 758 N N . VAL A 1 102 ? 20.907 -12.299 -29.144 1.00 48.34 102 VAL A N 1
ATOM 759 C CA . VAL A 1 102 ? 21.467 -13.601 -28.797 1.00 48.34 102 VAL A CA 1
ATOM 760 C C . VAL A 1 102 ? 22.819 -13.781 -29.493 1.00 48.34 102 VAL A C 1
ATOM 762 O O . VAL A 1 102 ? 22.919 -13.784 -30.717 1.00 48.34 102 VAL A O 1
ATOM 765 N N . GLY A 1 103 ? 23.879 -13.924 -28.701 1.00 52.72 103 GLY A N 1
ATOM 766 C CA . GLY A 1 103 ? 25.168 -14.423 -29.160 1.00 52.72 103 GLY A CA 1
ATOM 767 C C . GLY A 1 103 ? 25.237 -15.928 -28.929 1.00 52.72 103 GLY A C 1
ATOM 768 O O . GLY A 1 103 ? 25.490 -16.367 -27.812 1.00 52.72 103 GLY A O 1
ATOM 769 N N . THR A 1 104 ? 25.038 -16.732 -29.972 1.00 48.09 104 THR A N 1
ATOM 770 C CA . THR A 1 104 ? 25.394 -18.158 -29.959 1.00 48.09 104 THR A CA 1
ATOM 771 C C . THR A 1 104 ? 26.397 -18.404 -31.073 1.00 48.09 104 THR A C 1
ATOM 773 O O . THR A 1 104 ? 26.051 -18.491 -32.247 1.00 48.09 104 THR A O 1
ATOM 776 N N . LYS A 1 105 ? 27.674 -18.478 -30.692 1.00 46.12 105 LYS A N 1
ATOM 777 C CA . LYS A 1 105 ? 28.759 -18.914 -31.568 1.00 46.12 105 LYS A CA 1
ATOM 778 C C . LYS A 1 105 ? 28.800 -20.443 -31.510 1.00 46.12 105 LYS A C 1
ATOM 780 O O . LYS A 1 105 ? 29.168 -21.009 -30.486 1.00 46.12 105 LYS A O 1
ATOM 785 N N . ALA A 1 106 ? 28.363 -21.098 -32.582 1.00 46.78 106 ALA A N 1
ATOM 786 C CA . ALA A 1 106 ? 28.466 -22.543 -32.749 1.00 46.78 106 ALA A CA 1
ATOM 787 C C . ALA A 1 106 ? 29.925 -22.935 -33.046 1.00 46.78 106 ALA A C 1
ATOM 789 O O . ALA A 1 106 ? 30.541 -22.391 -33.965 1.00 46.78 106 ALA A O 1
ATOM 790 N N . SER A 1 107 ? 30.471 -23.867 -32.262 1.00 51.88 107 SER A N 1
ATOM 791 C CA . SER A 1 107 ? 31.767 -24.501 -32.515 1.00 51.88 107 SER A CA 1
ATOM 792 C C . SER A 1 107 ? 31.610 -25.670 -33.483 1.00 51.88 107 SER A C 1
ATOM 794 O O . SER A 1 107 ? 30.722 -26.507 -33.335 1.00 51.88 107 SER A O 1
ATOM 796 N N . ALA A 1 108 ? 32.502 -25.703 -34.470 1.00 46.50 108 ALA A N 1
ATOM 797 C CA . ALA A 1 108 ? 32.637 -26.751 -35.466 1.00 46.50 108 ALA A CA 1
ATOM 798 C C . ALA A 1 108 ? 33.134 -28.069 -34.847 1.00 46.50 108 ALA A C 1
ATOM 800 O O . ALA A 1 108 ? 34.082 -28.070 -34.063 1.00 46.50 108 ALA A O 1
ATOM 801 N N . ALA A 1 109 ? 32.542 -29.187 -35.268 1.00 48.28 109 ALA A N 1
ATOM 802 C CA . ALA A 1 109 ? 33.114 -30.521 -35.135 1.00 48.28 109 ALA A CA 1
ATOM 803 C C . ALA A 1 109 ? 33.235 -31.118 -36.541 1.00 48.28 109 ALA A C 1
ATOM 805 O O . ALA A 1 109 ? 32.236 -31.309 -37.236 1.00 48.28 109 ALA A O 1
ATOM 806 N N . THR A 1 110 ? 34.471 -31.377 -36.960 1.00 46.59 110 THR A N 1
ATOM 807 C CA . THR A 1 110 ? 34.810 -31.966 -38.257 1.00 46.59 110 THR A CA 1
ATOM 808 C C . THR A 1 110 ? 35.438 -33.338 -38.034 1.00 46.59 110 THR A C 1
ATOM 810 O O . THR A 1 110 ? 36.330 -33.458 -37.201 1.00 46.59 110 THR A O 1
ATOM 813 N N . ALA A 1 111 ? 35.030 -34.289 -38.886 1.00 48.84 111 ALA A N 1
ATOM 814 C CA . ALA A 1 111 ? 35.742 -35.508 -39.303 1.00 48.84 111 ALA A CA 1
ATOM 815 C C . ALA A 1 111 ? 35.930 -36.638 -38.263 1.00 48.84 111 ALA A C 1
ATOM 817 O O . ALA A 1 111 ? 36.157 -36.397 -37.091 1.00 48.84 111 ALA A O 1
ATOM 818 N N . ALA A 1 112 ? 35.938 -37.925 -38.619 1.00 50.09 112 ALA A N 1
ATOM 819 C CA . ALA A 1 112 ? 35.600 -38.666 -39.837 1.00 50.09 112 ALA A CA 1
ATOM 820 C C . ALA A 1 112 ? 35.730 -40.176 -39.519 1.00 50.09 112 ALA A C 1
ATOM 822 O O . ALA A 1 112 ? 36.533 -40.519 -38.665 1.00 50.09 112 ALA A O 1
ATOM 823 N N . ALA A 1 113 ? 35.013 -41.022 -40.287 1.00 52.03 113 ALA A N 1
ATOM 824 C CA . ALA A 1 113 ? 35.446 -42.318 -40.869 1.00 52.03 113 ALA A CA 1
ATOM 825 C C . ALA A 1 113 ? 36.026 -43.433 -39.945 1.00 52.03 113 ALA A C 1
ATOM 827 O O . ALA A 1 113 ? 36.785 -43.175 -39.036 1.00 52.03 113 ALA A O 1
ATOM 828 N N . LYS A 1 114 ? 35.860 -44.747 -40.155 1.00 55.28 114 LYS A N 1
ATOM 829 C CA . LYS A 1 114 ? 35.300 -45.599 -41.221 1.00 55.28 114 LYS A CA 1
ATOM 830 C C . LYS A 1 114 ? 35.272 -47.055 -40.683 1.00 55.28 114 LYS A C 1
ATOM 832 O O . LYS A 1 114 ? 36.246 -47.491 -40.094 1.00 55.28 114 LYS A O 1
ATOM 837 N N . LYS A 1 115 ? 34.190 -47.775 -41.012 1.00 51.91 115 LYS A N 1
ATOM 838 C CA . LYS A 1 115 ? 34.058 -49.187 -41.462 1.00 51.91 115 LYS A CA 1
ATOM 839 C C . LYS A 1 115 ? 34.691 -50.397 -40.721 1.00 51.91 115 LYS A C 1
A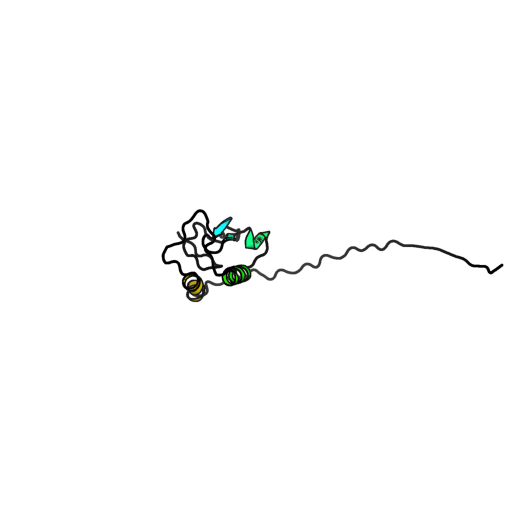TOM 841 O O . LYS A 1 115 ? 35.902 -50.498 -40.621 1.00 51.91 115 LYS A O 1
ATOM 846 N N . ALA A 1 116 ? 33.811 -51.414 -40.595 1.00 53.50 116 ALA A N 1
ATOM 847 C CA . ALA A 1 116 ? 34.006 -52.870 -40.798 1.00 53.50 116 ALA A CA 1
ATOM 848 C C . ALA A 1 116 ? 34.770 -53.629 -39.681 1.00 53.50 116 ALA A C 1
ATOM 850 O O . ALA A 1 116 ? 35.685 -53.089 -39.094 1.00 53.50 116 ALA A O 1
ATOM 851 N N . THR A 1 117 ? 34.463 -54.873 -39.282 1.00 49.72 117 THR A N 1
ATOM 852 C CA . THR A 1 117 ? 33.851 -56.004 -39.999 1.00 49.72 117 THR A CA 1
ATOM 853 C C . THR A 1 117 ? 33.385 -57.098 -39.013 1.00 49.72 117 THR A C 1
ATOM 855 O O . THR A 1 117 ? 33.763 -57.120 -37.849 1.00 49.72 117 THR A O 1
ATOM 858 N N . ALA A 1 118 ? 32.561 -57.998 -39.544 1.00 57.78 118 ALA A N 1
ATOM 859 C CA . ALA A 1 118 ? 31.950 -59.219 -39.025 1.00 57.78 118 ALA A CA 1
ATOM 860 C C . ALA A 1 118 ? 32.800 -60.215 -38.185 1.00 57.78 118 ALA A C 1
ATOM 862 O O . ALA A 1 118 ? 33.908 -60.566 -38.561 1.00 57.78 118 ALA A O 1
ATOM 863 N N . LYS A 1 119 ? 32.150 -60.764 -37.141 1.00 57.81 119 LYS A N 1
ATOM 864 C CA . LYS A 1 119 ? 31.782 -62.190 -36.936 1.00 57.81 119 LYS A CA 1
ATOM 865 C C . LYS A 1 119 ? 32.896 -63.271 -36.879 1.00 57.81 119 LYS A C 1
ATOM 867 O O . LYS A 1 119 ? 33.389 -63.692 -37.917 1.00 57.81 119 LYS A O 1
ATOM 872 N N . LYS A 1 120 ? 32.970 -63.878 -35.680 1.00 53.53 120 LYS A N 1
ATOM 873 C CA . LYS A 1 120 ? 33.334 -65.271 -35.324 1.00 53.53 120 LYS A CA 1
ATOM 874 C C . LYS A 1 120 ? 34.808 -65.617 -35.138 1.00 53.53 120 LYS A C 1
ATOM 876 O O . LYS A 1 120 ? 35.638 -65.198 -35.961 1.00 53.53 120 LYS A O 1
#

Secondary structure (DSSP, 8-state):
--B--TTT--S-BSS-SB-TTS-B--PBPTTT--BTTIIIIIS---HHHHHHHHHHTT-----SSSPPPTT--HHHHHHHHHHS---------------PPP---PPP------------